Protein AF-A0A7Z7K883-F1 (afdb_monomer)

Radius of gyration: 13.22 Å; Cα contacts (8 Å, |Δi|>4): 40; chains: 1; bounding box: 40×17×29 Å

Nearest PDB structures (foldseek):
  8amv-assembly1_D  TM=1.004E+00  e=8.265E-07  Streptococcus agalactiae
  4u87-assembly1_A-2  TM=9.982E-01  e=1.540E-06  Streptococcus agalactiae
  3dkx-assembly1_A  TM=1.002E+00  e=1.743E-06  Streptococcus agalactiae
  3dky-assembly1_E  TM=9.918E-01  e=2.236E-06  Streptococcus agalactiae
  3dky-assembly1_D  TM=9.914E-01  e=2.236E-06  Streptococcus agalactiae

Organism: Streptococcus agalactiae (NCBI:txid1311)

InterPro domains:
  IPR041919 Plasmid replication protein, C-terminal domain superfamily [G3DSA:1.10.10.1480] (1-65)

pLDDT: mean 88.63, std 11.55, range [50.22, 97.0]

Mean predicted aligned error: 4.91 Å

Sequence (67 aa):
MVVSLIRAYTLQNIFDLYDFIDENGETYGLTINLVNEVISGKTGFMKLLFDGAYQRSKRGIKSRAEE

Foldseek 3Di:
DLLVCCVVVLQQDPVSSQVCCVVCVVVVVHDPVNVCVVCVVVVVVRNVSNNVSVVVVVVVVVVVVVD

Structure (mmCIF, N/CA/C/O backbone):
data_AF-A0A7Z7K883-F1
#
_entry.id   AF-A0A7Z7K883-F1
#
loop_
_atom_site.group_PDB
_atom_site.id
_atom_site.type_symbol
_atom_site.label_atom_id
_atom_site.label_alt_id
_atom_site.label_comp_id
_atom_site.label_asym_id
_atom_site.label_entity_id
_atom_site.label_seq_id
_atom_site.pdbx_PDB_ins_code
_atom_site.Cartn_x
_atom_site.Cartn_y
_atom_site.Cartn_z
_atom_site.occupancy
_atom_site.B_iso_or_equiv
_atom_site.auth_seq_id
_atom_site.auth_comp_id
_atom_site.auth_asym_id
_atom_site.auth_atom_id
_atom_site.pdbx_PDB_model_num
ATOM 1 N N . MET A 1 1 ? -5.469 -10.637 2.996 1.00 77.31 1 MET A N 1
ATOM 2 C CA . MET A 1 1 ? -5.802 -9.892 1.766 1.00 77.31 1 MET A CA 1
ATOM 3 C C . MET A 1 1 ? -4.782 -8.791 1.467 1.00 77.31 1 MET A C 1
ATOM 5 O O . MET A 1 1 ? -4.021 -8.965 0.531 1.00 77.31 1 MET A O 1
ATOM 9 N N . VAL A 1 2 ? -4.640 -7.737 2.283 1.00 85.31 2 VAL A N 1
ATOM 10 C CA . VAL A 1 2 ? -3.608 -6.692 2.039 1.00 85.31 2 VAL A CA 1
ATOM 11 C C . VAL A 1 2 ? -2.179 -7.263 2.059 1.00 85.31 2 VAL A C 1
ATOM 13 O O . VAL A 1 2 ? -1.387 -7.017 1.158 1.00 85.31 2 VAL A O 1
ATOM 16 N N . VAL A 1 3 ? -1.875 -8.137 3.024 1.00 90.19 3 VAL A N 1
ATOM 17 C CA . VAL A 1 3 ? -0.567 -8.818 3.126 1.00 90.19 3 VAL A CA 1
ATOM 18 C C . VAL A 1 3 ? -0.219 -9.630 1.875 1.00 90.19 3 VAL A C 1
ATOM 20 O O . VAL A 1 3 ? 0.930 -9.644 1.440 1.00 90.19 3 VAL A O 1
ATOM 23 N N . SER A 1 4 ? -1.200 -10.332 1.301 1.00 91.31 4 SER A N 1
ATOM 24 C CA . SER A 1 4 ? -0.986 -11.148 0.104 1.00 91.31 4 SER A CA 1
ATOM 25 C C . SER A 1 4 ? -0.706 -10.284 -1.123 1.00 91.31 4 SER A C 1
ATOM 27 O O . SER A 1 4 ? 0.156 -10.663 -1.906 1.00 91.31 4 SER A O 1
ATOM 29 N N . LEU A 1 5 ? -1.342 -9.113 -1.243 1.00 92.50 5 LEU A N 1
ATOM 30 C CA . LEU A 1 5 ? -1.062 -8.154 -2.318 1.00 92.50 5 LEU A CA 1
ATOM 31 C C . LEU A 1 5 ? 0.363 -7.600 -2.212 1.00 92.50 5 LEU A C 1
ATOM 33 O O . LEU A 1 5 ? 1.129 -7.701 -3.166 1.00 92.50 5 LEU A O 1
ATOM 37 N N . ILE A 1 6 ? 0.764 -7.142 -1.020 1.00 90.94 6 ILE A N 1
ATOM 38 C CA . ILE A 1 6 ? 2.125 -6.635 -0.774 1.00 90.94 6 ILE A CA 1
ATOM 39 C C . ILE A 1 6 ? 3.183 -7.681 -1.141 1.00 90.94 6 ILE A C 1
ATOM 41 O O . ILE A 1 6 ? 4.191 -7.359 -1.764 1.00 90.94 6 ILE A O 1
ATOM 45 N N . ARG A 1 7 ? 2.949 -8.953 -0.801 1.00 91.06 7 ARG A N 1
ATOM 46 C CA . ARG A 1 7 ? 3.881 -10.044 -1.118 1.00 91.06 7 ARG A CA 1
ATOM 47 C C . ARG A 1 7 ? 3.879 -10.446 -2.591 1.00 91.06 7 ARG A C 1
ATOM 49 O O . ARG A 1 7 ? 4.948 -10.759 -3.104 1.00 91.06 7 ARG A O 1
ATOM 56 N N . ALA A 1 8 ? 2.715 -10.498 -3.237 1.00 91.69 8 ALA A N 1
ATOM 57 C CA . ALA A 1 8 ? 2.588 -10.942 -4.625 1.00 91.69 8 ALA A CA 1
ATOM 58 C C . ALA A 1 8 ? 3.184 -9.920 -5.601 1.00 91.69 8 ALA A C 1
ATOM 60 O O . ALA A 1 8 ? 3.909 -10.301 -6.514 1.00 91.69 8 ALA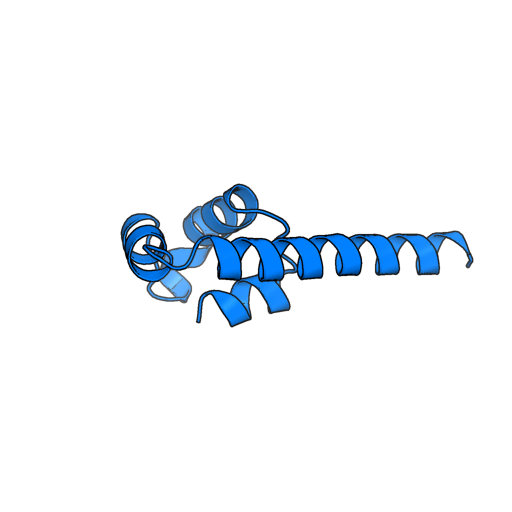 A O 1
ATOM 61 N N . TYR A 1 9 ? 2.942 -8.632 -5.350 1.00 92.94 9 TYR A N 1
ATOM 62 C CA . TYR A 1 9 ? 3.384 -7.534 -6.212 1.00 92.94 9 TYR A CA 1
ATOM 63 C C . TYR A 1 9 ? 4.651 -6.837 -5.705 1.00 92.94 9 TYR A C 1
ATOM 65 O O . TYR A 1 9 ? 5.156 -5.926 -6.347 1.00 92.94 9 TYR A O 1
ATOM 73 N N . THR A 1 10 ? 5.213 -7.296 -4.580 1.00 93.31 10 THR A N 1
ATOM 74 C CA . THR A 1 10 ? 6.416 -6.714 -3.954 1.00 93.31 10 THR A CA 1
ATOM 75 C C . THR A 1 10 ? 6.273 -5.200 -3.743 1.00 93.31 10 THR A C 1
ATOM 77 O O . THR A 1 10 ? 7.174 -4.430 -4.063 1.00 93.31 10 THR A O 1
ATOM 80 N N . LEU A 1 11 ? 5.126 -4.780 -3.204 1.00 95.44 11 LEU A N 1
ATOM 81 C CA . LEU A 1 11 ? 4.819 -3.373 -2.926 1.00 95.44 11 LEU A CA 1
ATOM 82 C C . LEU A 1 11 ? 5.708 -2.895 -1.775 1.00 95.44 11 LEU A C 1
ATOM 84 O O . LEU A 1 11 ? 5.715 -3.501 -0.702 1.00 95.44 11 LEU A O 1
ATOM 88 N N . GLN A 1 12 ? 6.506 -1.856 -1.995 1.00 95.88 12 GLN A N 1
ATOM 89 C CA . GLN A 1 12 ? 7.636 -1.530 -1.119 1.00 95.88 12 GLN A CA 1
ATOM 90 C C . GLN A 1 12 ? 7.291 -0.462 -0.089 1.00 95.88 12 GLN A C 1
ATOM 92 O O . GLN A 1 12 ? 8.067 -0.230 0.835 1.00 95.88 12 GLN A O 1
ATOM 97 N N . ASN A 1 13 ? 6.153 0.206 -0.244 1.00 95.38 13 ASN A N 1
ATOM 98 C CA . ASN A 1 13 ? 5.692 1.257 0.646 1.00 95.38 13 ASN A CA 1
ATOM 99 C C . ASN A 1 13 ? 4.170 1.466 0.502 1.00 95.38 13 ASN A C 1
ATOM 101 O O . ASN A 1 13 ? 3.495 0.773 -0.260 1.00 95.38 13 ASN A O 1
ATOM 105 N N . ILE A 1 14 ? 3.629 2.414 1.274 1.00 95.12 14 ILE A N 1
ATOM 106 C CA . ILE A 1 14 ? 2.189 2.693 1.309 1.00 95.12 14 ILE A CA 1
ATOM 107 C C . ILE A 1 14 ? 1.662 3.344 0.023 1.00 95.12 14 ILE A C 1
ATOM 109 O O . ILE A 1 14 ? 0.513 3.100 -0.325 1.00 95.12 14 ILE A O 1
ATOM 113 N N . PHE A 1 15 ? 2.485 4.115 -0.692 1.00 96.50 15 PHE A N 1
ATOM 114 C CA . PHE A 1 15 ? 2.103 4.722 -1.968 1.00 96.50 15 PHE A CA 1
ATOM 115 C C . PHE A 1 15 ? 1.939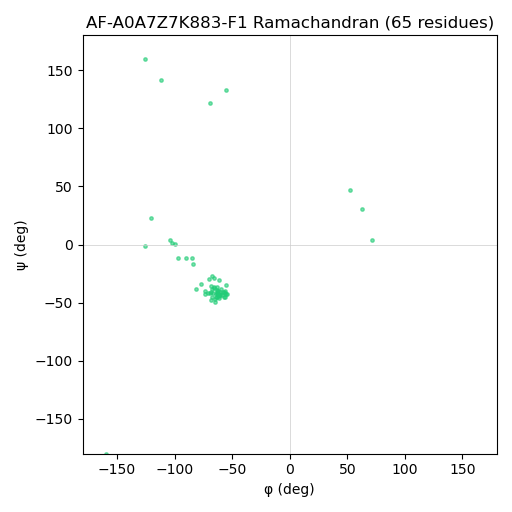 3.650 -3.040 1.00 96.50 15 PHE A C 1
ATOM 117 O O . PHE A 1 15 ? 0.871 3.577 -3.626 1.00 96.50 15 PHE A O 1
ATOM 124 N N . ASP A 1 16 ? 2.896 2.722 -3.170 1.00 96.19 16 ASP A N 1
ATOM 125 C CA . ASP A 1 16 ? 2.773 1.591 -4.105 1.00 96.19 16 ASP A CA 1
ATOM 126 C C . ASP A 1 16 ? 1.490 0.777 -3.852 1.00 96.19 16 ASP A C 1
ATOM 128 O O . ASP A 1 16 ? 0.876 0.241 -4.772 1.00 96.19 16 ASP A O 1
ATOM 132 N N . LEU A 1 17 ? 1.086 0.655 -2.580 1.00 95.12 17 LEU A N 1
ATOM 133 C CA . LEU A 1 17 ? -0.171 0.007 -2.220 1.00 95.12 17 LEU A CA 1
ATOM 134 C C . LEU A 1 17 ? -1.385 0.829 -2.642 1.00 95.12 17 LEU A C 1
ATOM 136 O O . LEU A 1 17 ? -2.346 0.237 -3.113 1.00 95.12 17 LEU A O 1
ATOM 140 N N . TYR A 1 18 ? -1.378 2.145 -2.466 1.00 95.81 18 TYR A N 1
ATOM 141 C CA . TYR A 1 18 ? -2.489 2.985 -2.906 1.00 95.81 18 TYR A CA 1
ATOM 142 C C . TYR A 1 18 ? -2.611 3.023 -4.422 1.00 95.81 18 TYR A C 1
ATOM 144 O O . TYR A 1 18 ? -3.700 2.755 -4.913 1.00 95.81 18 TYR A O 1
ATOM 152 N N . ASP A 1 19 ? -1.506 3.193 -5.142 1.00 97.00 19 ASP A N 1
ATOM 153 C CA . ASP A 1 19 ? -1.491 3.165 -6.606 1.00 97.00 19 ASP A CA 1
ATOM 154 C C . ASP A 1 19 ? -2.055 1.830 -7.126 1.00 97.00 19 ASP A C 1
ATOM 156 O O . ASP A 1 19 ? -2.944 1.800 -7.976 1.00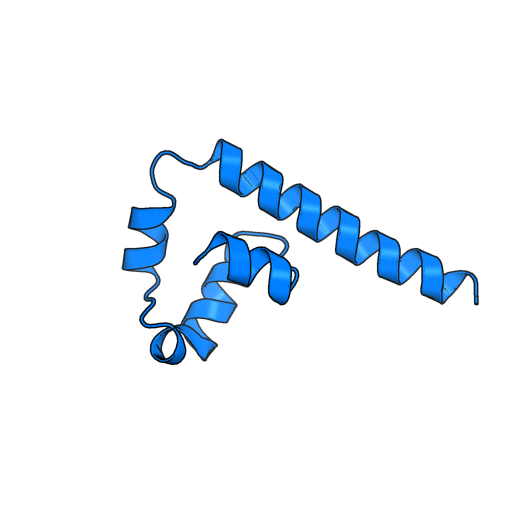 97.00 19 ASP A O 1
ATOM 160 N N . PHE A 1 20 ? -1.639 0.703 -6.530 1.00 96.12 20 PHE A N 1
ATOM 161 C CA . PHE A 1 20 ? -2.184 -0.611 -6.880 1.00 96.12 20 PHE A CA 1
ATOM 162 C C . PHE A 1 20 ? -3.701 -0.706 -6.656 1.00 96.12 20 PHE A C 1
ATOM 164 O O . PHE A 1 20 ? -4.403 -1.363 -7.426 1.00 96.12 20 PHE A O 1
ATOM 171 N N . ILE A 1 21 ? -4.205 -0.103 -5.580 1.00 95.38 21 ILE A N 1
ATOM 172 C CA . ILE A 1 21 ? -5.623 -0.145 -5.210 1.00 95.38 21 ILE A CA 1
ATOM 173 C C . ILE A 1 21 ? -6.444 0.805 -6.081 1.00 95.38 21 ILE A C 1
ATOM 175 O O . ILE A 1 21 ? -7.565 0.454 -6.431 1.00 95.38 21 ILE A O 1
ATOM 179 N N . ASP A 1 22 ? -5.899 1.944 -6.488 1.00 95.50 22 ASP A N 1
ATOM 180 C CA . ASP A 1 22 ? -6.561 2.838 -7.437 1.00 95.50 22 ASP A CA 1
ATOM 181 C C . ASP A 1 22 ? -6.692 2.182 -8.820 1.00 95.50 22 ASP A C 1
ATOM 183 O O . ASP A 1 22 ? -7.723 2.315 -9.476 1.00 95.50 22 ASP A O 1
ATOM 187 N N . GLU A 1 23 ? -5.695 1.399 -9.239 1.00 95.50 23 GLU A N 1
ATOM 188 C CA . GLU A 1 23 ? -5.720 0.703 -10.530 1.00 95.50 23 GLU A CA 1
ATOM 189 C C . GLU A 1 23 ? -6.532 -0.604 -10.516 1.00 95.50 23 GLU A C 1
ATOM 191 O O . GLU A 1 23 ? -7.194 -0.938 -11.497 1.00 95.50 23 GLU A O 1
ATOM 196 N N . ASN A 1 24 ? -6.462 -1.380 -9.428 1.00 94.19 24 ASN A N 1
ATOM 197 C CA .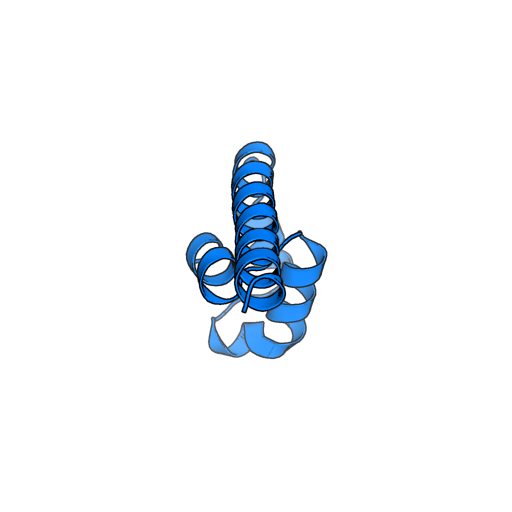 ASN A 1 24 ? -6.952 -2.766 -9.391 1.00 94.19 24 ASN A CA 1
ATOM 198 C C . ASN A 1 24 ? -7.950 -3.039 -8.258 1.00 94.19 24 ASN A C 1
ATOM 200 O O . ASN A 1 24 ? -8.436 -4.166 -8.131 1.00 94.19 24 ASN A O 1
ATOM 204 N N . GLY A 1 25 ? -8.253 -2.051 -7.414 1.00 89.50 25 GLY A N 1
ATOM 205 C CA . GLY A 1 25 ? -9.018 -2.216 -6.178 1.00 89.50 25 GLY A CA 1
ATOM 206 C C . GLY A 1 25 ? -10.385 -2.853 -6.389 1.00 89.50 25 GLY A C 1
ATOM 207 O O . GLY A 1 25 ? -10.743 -3.762 -5.641 1.00 89.50 25 GLY A O 1
ATOM 208 N N . GLU A 1 26 ? -11.095 -2.482 -7.457 1.00 92.06 26 GLU A N 1
ATOM 209 C CA . GLU A 1 26 ? -12.400 -3.063 -7.805 1.00 92.06 26 GLU A CA 1
ATOM 210 C C . GLU A 1 26 ? -12.338 -4.589 -7.975 1.00 92.06 26 GLU A C 1
ATOM 212 O O . GLU A 1 26 ? -13.191 -5.304 -7.450 1.00 92.06 26 GLU A O 1
ATOM 217 N N . THR A 1 27 ? -11.276 -5.107 -8.605 1.00 92.56 27 THR A N 1
ATOM 218 C CA . THR A 1 27 ? -11.056 -6.552 -8.818 1.00 92.56 27 THR A CA 1
ATOM 219 C C . THR A 1 27 ? -10.937 -7.319 -7.501 1.00 92.56 27 THR A C 1
ATOM 221 O O . THR A 1 27 ? -11.308 -8.490 -7.411 1.00 92.56 27 THR A O 1
ATOM 224 N N . TYR A 1 28 ? -10.426 -6.660 -6.462 1.00 88.75 28 TYR A N 1
ATOM 225 C CA . TYR A 1 28 ? -10.214 -7.246 -5.141 1.00 88.75 28 TYR A CA 1
ATOM 226 C C . TYR A 1 28 ? -11.261 -6.800 -4.110 1.00 88.75 28 TYR A C 1
ATOM 228 O O . TYR A 1 28 ? -11.147 -7.172 -2.941 1.00 88.75 28 TYR A O 1
ATOM 236 N N . GLY A 1 29 ? -12.269 -6.018 -4.515 1.00 89.81 29 GLY A N 1
ATOM 237 C CA . GLY A 1 29 ? -13.264 -5.437 -3.609 1.00 89.81 29 GLY A CA 1
ATOM 238 C C . GLY A 1 29 ? -12.658 -4.476 -2.580 1.00 89.81 29 GLY A C 1
ATOM 239 O O . GLY A 1 29 ? -13.137 -4.398 -1.449 1.00 89.81 29 GLY A O 1
ATOM 240 N N . LEU A 1 30 ? -11.571 -3.790 -2.937 1.00 92.12 30 LEU A N 1
ATOM 241 C CA . LEU A 1 30 ? -10.838 -2.873 -2.072 1.00 92.12 30 LEU A CA 1
ATOM 242 C C . LEU A 1 30 ? -10.983 -1.428 -2.544 1.00 92.12 30 LEU A C 1
ATOM 244 O O . LEU A 1 30 ? -10.924 -1.131 -3.731 1.00 92.12 30 LEU A O 1
ATOM 248 N N . THR A 1 31 ? -11.096 -0.524 -1.576 1.00 94.00 31 THR A N 1
ATOM 249 C CA . THR A 1 31 ? -11.004 0.926 -1.770 1.00 94.00 31 THR A CA 1
ATOM 250 C C . THR A 1 31 ? -9.947 1.487 -0.827 1.00 94.00 31 THR A C 1
ATOM 252 O O . THR A 1 31 ? -9.639 0.868 0.197 1.00 94.00 31 THR A O 1
ATOM 255 N N . ILE A 1 32 ? -9.421 2.678 -1.114 1.00 92.38 32 ILE A N 1
ATOM 256 C CA . ILE A 1 32 ? -8.442 3.352 -0.246 1.00 92.38 32 ILE A CA 1
ATOM 257 C C . ILE A 1 32 ? -8.963 3.501 1.191 1.00 92.38 32 ILE A C 1
ATOM 259 O O . ILE A 1 32 ? -8.248 3.214 2.150 1.00 92.38 32 ILE A O 1
ATOM 263 N N . ASN A 1 33 ? -10.236 3.869 1.355 1.00 94.12 33 ASN A N 1
ATOM 264 C CA . ASN A 1 33 ? -10.858 4.006 2.675 1.00 94.12 33 ASN A CA 1
ATOM 265 C C . ASN A 1 33 ? -10.891 2.678 3.440 1.00 94.12 33 ASN A C 1
ATOM 267 O O . ASN A 1 33 ? -10.554 2.642 4.623 1.00 94.12 33 ASN A O 1
ATOM 271 N N . LEU A 1 34 ? -11.228 1.581 2.759 1.00 91.88 34 LEU A N 1
ATOM 272 C CA . LEU A 1 34 ? -11.234 0.255 3.370 1.00 91.88 34 LEU A CA 1
ATOM 273 C C . LEU A 1 34 ? -9.814 -0.206 3.725 1.00 91.88 34 LEU A C 1
ATOM 275 O O . LEU A 1 34 ? -9.597 -0.802 4.778 1.00 91.88 34 LEU A O 1
ATOM 279 N N . VAL A 1 35 ? -8.823 0.099 2.883 1.00 91.44 35 VAL A N 1
ATOM 280 C CA . VAL A 1 35 ? -7.414 -0.182 3.185 1.00 91.44 35 VAL A CA 1
ATOM 281 C C . VAL A 1 35 ? -6.976 0.577 4.435 1.00 91.44 35 VAL A C 1
ATOM 283 O O . VAL A 1 35 ? -6.400 -0.044 5.328 1.00 91.44 35 VAL A O 1
ATOM 286 N N . ASN A 1 36 ? -7.305 1.868 4.544 1.00 92.75 36 ASN A N 1
ATOM 287 C CA . ASN A 1 36 ? -7.017 2.693 5.722 1.00 92.75 36 ASN A CA 1
ATOM 288 C C . ASN A 1 36 ? -7.607 2.099 7.005 1.00 92.75 36 ASN A C 1
ATOM 290 O O . ASN A 1 36 ? -6.917 2.005 8.020 1.00 92.75 36 ASN A O 1
ATOM 294 N N . GLU A 1 37 ? -8.857 1.643 6.955 1.00 93.00 37 GLU A N 1
ATOM 295 C CA . GLU A 1 37 ? -9.510 0.982 8.084 1.00 93.00 37 GLU A CA 1
ATOM 296 C C . GLU A 1 37 ? -8.800 -0.328 8.463 1.00 93.00 37 GLU A C 1
ATOM 298 O O . GLU A 1 37 ? -8.483 -0.564 9.632 1.00 93.00 37 GLU A O 1
ATOM 303 N N . VAL A 1 38 ? -8.461 -1.156 7.472 1.00 88.56 38 VAL A N 1
ATOM 304 C CA . VAL A 1 38 ? -7.802 -2.452 7.683 1.00 88.56 38 VAL A CA 1
ATOM 305 C C . VAL A 1 38 ? -6.415 -2.292 8.309 1.00 88.56 38 VAL A C 1
ATOM 307 O O . VAL A 1 38 ? -6.052 -3.069 9.206 1.00 88.56 38 VAL A O 1
ATOM 310 N N . ILE A 1 39 ? -5.635 -1.304 7.863 1.00 90.00 39 ILE A N 1
ATOM 311 C CA . ILE A 1 39 ? -4.276 -1.058 8.370 1.00 90.00 39 ILE A CA 1
ATOM 312 C C . ILE A 1 39 ? -4.255 -0.203 9.642 1.00 90.00 39 ILE A C 1
ATOM 314 O O . ILE A 1 39 ? -3.215 -0.135 10.306 1.00 90.00 39 ILE A O 1
ATOM 318 N N . SER A 1 40 ? -5.383 0.405 10.019 1.00 93.81 40 SER A N 1
ATOM 319 C CA . SER A 1 40 ? -5.509 1.157 11.264 1.00 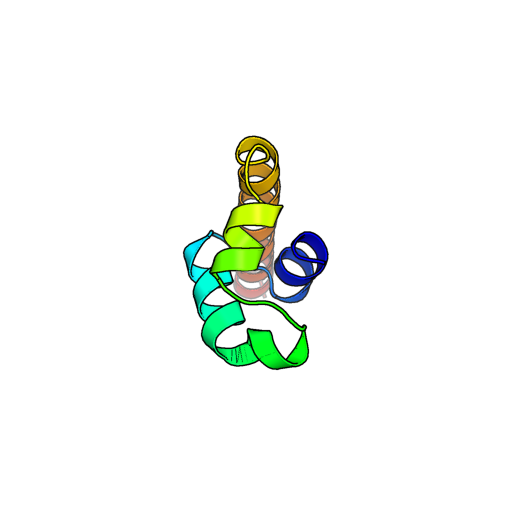93.81 40 SER A CA 1
ATOM 320 C C . SER A 1 40 ? -5.113 0.288 12.467 1.00 93.81 40 SER A C 1
ATOM 322 O O . SER A 1 40 ? -5.461 -0.897 12.570 1.00 93.81 40 SER A O 1
ATOM 324 N N . GLY A 1 41 ? -4.280 0.856 13.344 1.00 92.50 41 GLY A N 1
ATOM 325 C CA . GLY A 1 41 ? -3.686 0.163 14.492 1.00 92.50 41 GLY A CA 1
ATOM 326 C C . GLY A 1 41 ? -2.604 -0.878 14.159 1.00 92.50 41 GLY A C 1
ATOM 327 O O . GLY A 1 41 ? -2.109 -1.536 15.070 1.00 92.50 41 GLY A O 1
ATOM 328 N N . LYS A 1 42 ? -2.209 -1.047 12.886 1.00 93.94 42 LYS A N 1
ATOM 329 C CA . LYS A 1 42 ? -1.233 -2.066 12.430 1.00 93.94 42 LYS A CA 1
ATOM 330 C C . LYS A 1 42 ? -0.005 -1.467 11.739 1.00 93.94 42 LYS A C 1
ATOM 332 O O . LYS A 1 42 ? 0.681 -2.154 10.984 1.00 93.94 42 LYS A O 1
ATOM 337 N N . THR A 1 43 ? 0.306 -0.202 12.007 1.00 92.38 43 THR A N 1
ATOM 338 C CA . THR A 1 43 ? 1.405 0.539 11.360 1.00 92.38 43 THR A CA 1
ATOM 339 C C . THR A 1 43 ? 2.759 -0.166 11.488 1.00 92.38 43 THR A C 1
ATOM 341 O O . THR A 1 43 ? 3.474 -0.299 10.497 1.00 92.38 43 THR A O 1
ATOM 344 N N . GLY A 1 44 ? 3.085 -0.705 12.669 1.00 94.44 44 GLY A N 1
ATOM 345 C CA . GLY A 1 44 ? 4.318 -1.474 12.881 1.00 94.44 44 GLY A CA 1
ATOM 346 C C . GLY A 1 44 ? 4.394 -2.745 12.028 1.00 94.44 44 GLY A C 1
ATOM 347 O O . GLY A 1 44 ? 5.435 -3.048 11.451 1.00 94.44 44 GLY A O 1
ATOM 348 N N . PHE A 1 45 ? 3.275 -3.456 11.872 1.00 94.12 45 PHE A N 1
ATOM 349 C CA . PHE A 1 45 ? 3.209 -4.643 11.019 1.00 94.12 45 PHE A CA 1
ATOM 350 C C . PHE A 1 45 ? 3.347 -4.287 9.533 1.00 94.12 45 PHE A C 1
ATOM 352 O O . PHE A 1 45 ? 4.085 -4.949 8.807 1.00 94.12 45 PHE A O 1
AT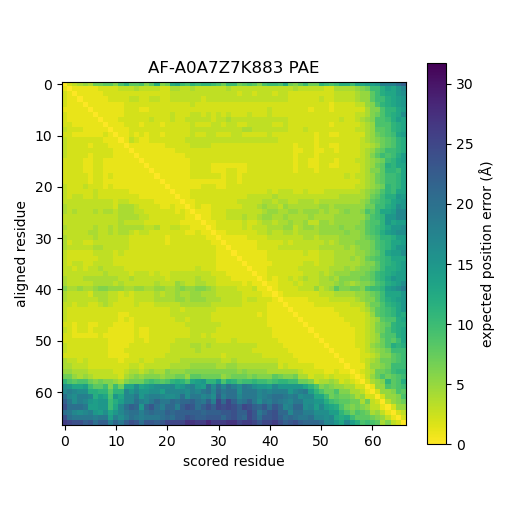OM 359 N N . MET A 1 46 ? 2.713 -3.198 9.090 1.00 95.12 46 MET A N 1
ATOM 360 C CA . MET A 1 46 ? 2.862 -2.691 7.721 1.00 95.12 46 MET A CA 1
ATOM 361 C C . MET A 1 46 ? 4.312 -2.323 7.405 1.00 95.12 46 MET A C 1
ATOM 363 O O . MET A 1 46 ? 4.814 -2.679 6.342 1.00 95.12 46 MET A O 1
ATOM 367 N N . LYS A 1 47 ? 5.018 -1.692 8.352 1.00 95.19 47 LYS A N 1
ATOM 368 C CA . LYS A 1 47 ? 6.441 -1.372 8.196 1.00 95.19 47 LYS A CA 1
ATOM 369 C C . LYS A 1 47 ? 7.290 -2.623 7.952 1.00 95.19 47 LYS A C 1
ATOM 371 O O . LYS A 1 47 ? 8.117 -2.610 7.048 1.00 95.19 47 LYS A O 1
ATOM 376 N N . LEU A 1 48 ? 7.048 -3.706 8.695 1.00 96.19 48 LEU A N 1
ATOM 377 C CA . LEU A 1 48 ? 7.759 -4.979 8.510 1.00 96.19 48 LEU A CA 1
ATOM 378 C C . LEU A 1 48 ? 7.502 -5.601 7.130 1.00 96.19 48 LEU A C 1
ATOM 380 O O . LEU A 1 48 ? 8.423 -6.139 6.516 1.00 96.19 48 LEU A O 1
ATOM 384 N N . LEU A 1 49 ? 6.265 -5.520 6.629 1.00 94.94 49 LEU A N 1
ATOM 385 C CA . LEU A 1 49 ? 5.924 -6.023 5.296 1.00 94.94 49 LEU A CA 1
ATOM 386 C C . LEU A 1 49 ? 6.645 -5.243 4.196 1.00 94.94 49 LEU A C 1
ATOM 388 O O . LEU A 1 49 ? 7.246 -5.854 3.312 1.00 94.94 49 LEU A O 1
ATOM 392 N N . PHE A 1 50 ? 6.619 -3.915 4.282 1.00 96.12 50 PHE A N 1
ATOM 393 C CA . PHE A 1 50 ? 7.289 -3.031 3.333 1.00 96.12 50 PHE A CA 1
ATOM 394 C C . PHE A 1 50 ? 8.810 -3.194 3.364 1.00 96.12 50 PHE A C 1
ATOM 396 O O . PHE A 1 50 ? 9.427 -3.329 2.309 1.00 96.12 50 PHE A O 1
ATOM 403 N N . ASP A 1 51 ? 9.414 -3.308 4.549 1.00 95.56 51 ASP A N 1
ATOM 404 C CA . ASP A 1 51 ? 10.849 -3.580 4.679 1.00 95.56 51 ASP A CA 1
ATOM 405 C C . ASP A 1 51 ? 11.236 -4.917 4.042 1.00 95.56 51 ASP A C 1
ATOM 407 O O . ASP A 1 51 ? 12.236 -5.004 3.325 1.00 95.56 51 ASP A O 1
ATOM 411 N N . GLY A 1 52 ? 10.427 -5.958 4.257 1.00 94.69 52 GLY A N 1
ATOM 412 C CA . GLY A 1 52 ? 10.628 -7.259 3.627 1.00 94.69 52 GLY A CA 1
ATOM 413 C C . GLY A 1 52 ? 10.515 -7.197 2.101 1.00 94.69 52 GLY A C 1
ATOM 414 O O . GLY A 1 52 ? 11.353 -7.768 1.399 1.00 94.69 52 GLY A O 1
ATOM 415 N N . ALA A 1 53 ? 9.515 -6.484 1.578 1.00 94.19 53 ALA A N 1
ATOM 416 C CA . ALA A 1 53 ? 9.323 -6.294 0.141 1.00 94.19 53 ALA A CA 1
ATOM 417 C C . ALA A 1 53 ? 10.487 -5.513 -0.494 1.00 94.19 53 ALA A C 1
ATOM 419 O O . ALA A 1 53 ? 11.048 -5.953 -1.498 1.00 94.19 53 ALA A O 1
ATOM 420 N N . TYR A 1 54 ? 10.923 -4.422 0.138 1.00 93.88 54 TYR A N 1
ATOM 421 C CA . TYR A 1 54 ? 12.053 -3.604 -0.304 1.00 93.88 54 TYR A CA 1
ATOM 422 C C . TYR A 1 54 ? 13.379 -4.381 -0.321 1.00 93.88 54 TYR A C 1
ATOM 424 O O . TYR A 1 54 ? 14.154 -4.316 -1.276 1.00 93.88 54 TYR A O 1
ATOM 432 N N . GLN A 1 55 ? 13.660 -5.172 0.718 1.00 92.81 55 GLN A N 1
ATOM 433 C CA . GLN A 1 55 ? 14.859 -6.018 0.737 1.00 92.81 55 GLN A CA 1
ATOM 434 C C . GLN A 1 55 ? 14.802 -7.105 -0.342 1.00 92.81 55 GLN A C 1
ATOM 436 O O . GLN A 1 55 ? 15.817 -7.420 -0.972 1.00 92.81 55 GLN A O 1
ATOM 441 N N . ARG A 1 56 ? 13.615 -7.670 -0.587 1.00 90.69 56 ARG A N 1
ATOM 442 C CA . ARG A 1 56 ? 13.412 -8.694 -1.613 1.00 90.69 56 ARG A CA 1
ATOM 443 C C . ARG A 1 56 ? 13.610 -8.140 -3.025 1.00 90.69 56 ARG A C 1
ATOM 445 O O . ARG A 1 56 ? 14.268 -8.813 -3.818 1.00 90.69 56 ARG A O 1
ATOM 452 N N . SER A 1 57 ? 13.120 -6.934 -3.322 1.00 89.00 57 SER A N 1
ATOM 453 C CA . SER A 1 57 ? 13.330 -6.290 -4.629 1.00 89.00 57 SER A CA 1
ATOM 454 C C . SER A 1 57 ? 14.818 -6.029 -4.889 1.00 89.00 57 SER A C 1
ATOM 456 O O . SER A 1 57 ? 15.333 -6.372 -5.953 1.00 89.00 57 SER A O 1
ATOM 458 N N . LYS A 1 58 ? 15.558 -5.560 -3.876 1.00 86.19 58 LYS A N 1
ATOM 459 C CA . LYS A 1 58 ? 17.016 -5.366 -3.958 1.00 86.19 58 LYS A CA 1
ATOM 460 C C . LYS A 1 58 ? 17.801 -6.655 -4.180 1.00 86.19 58 LYS A C 1
ATOM 462 O O . LYS A 1 58 ? 18.802 -6.638 -4.895 1.00 86.19 58 LYS A O 1
ATOM 467 N N . ARG A 1 59 ? 17.370 -7.775 -3.592 1.00 82.75 59 ARG A N 1
ATOM 468 C CA . ARG A 1 59 ? 18.027 -9.075 -3.803 1.00 82.75 59 ARG A CA 1
ATOM 469 C C . ARG A 1 59 ? 17.950 -9.523 -5.267 1.00 82.75 59 ARG A C 1
ATOM 471 O O . ARG A 1 59 ? 18.943 -10.028 -5.775 1.00 82.75 59 ARG A O 1
ATOM 478 N N . GLY A 1 60 ? 16.814 -9.308 -5.934 1.00 67.75 60 GLY A N 1
ATOM 479 C CA . GLY A 1 60 ? 16.648 -9.643 -7.355 1.00 67.75 60 GLY A CA 1
ATOM 480 C C . GLY A 1 60 ? 17.495 -8.783 -8.301 1.00 67.75 60 GLY A C 1
ATOM 481 O O . GLY A 1 60 ? 17.883 -9.247 -9.368 1.0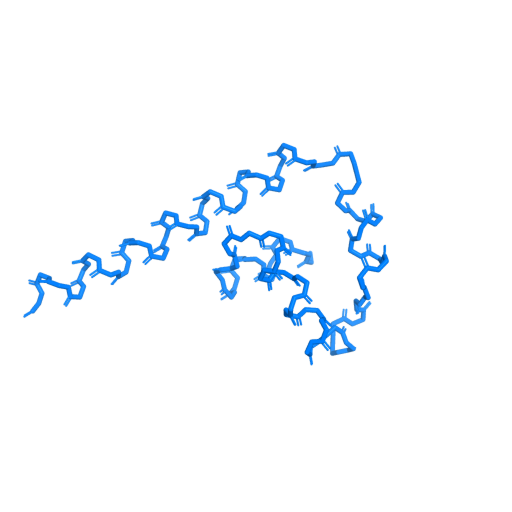0 67.75 60 GLY A O 1
ATOM 482 N N . ILE A 1 61 ? 17.828 -7.551 -7.900 1.00 62.03 61 ILE A N 1
ATOM 483 C CA . ILE A 1 61 ? 18.744 -6.676 -8.650 1.00 62.03 61 ILE A CA 1
ATOM 484 C C . ILE A 1 61 ? 20.190 -7.160 -8.502 1.00 62.03 61 ILE A C 1
ATOM 486 O O . ILE A 1 61 ? 20.910 -7.229 -9.492 1.00 62.03 61 ILE A O 1
ATOM 490 N N . LYS A 1 62 ? 20.608 -7.547 -7.287 1.00 60.91 62 LYS A N 1
ATOM 491 C CA . LYS A 1 62 ? 21.961 -8.076 -7.050 1.00 60.91 62 LYS A CA 1
ATOM 492 C C . LYS 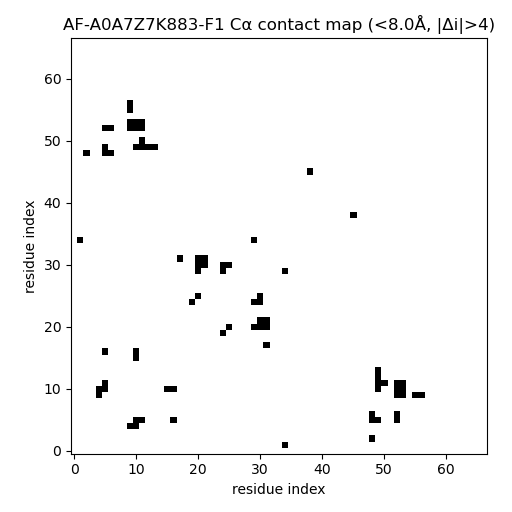A 1 62 ? 22.243 -9.356 -7.834 1.00 60.91 62 LYS A C 1
ATOM 494 O O . LYS A 1 62 ? 23.294 -9.445 -8.448 1.00 60.91 62 LYS A O 1
ATOM 499 N N . SER A 1 63 ? 21.303 -10.304 -7.871 1.00 58.44 63 SER A N 1
ATOM 500 C CA . SER A 1 63 ? 21.514 -11.559 -8.607 1.00 58.44 63 SER A CA 1
ATOM 501 C C . SER A 1 63 ? 21.628 -11.367 -10.121 1.00 58.44 63 SER A C 1
ATOM 503 O O . SER A 1 63 ? 22.299 -12.150 -10.767 1.00 58.44 63 SER A O 1
ATOM 505 N N . ARG A 1 64 ? 20.990 -10.333 -10.688 1.00 56.22 64 ARG A N 1
ATOM 506 C CA . ARG A 1 64 ? 21.063 -10.009 -12.125 1.00 56.22 64 ARG A CA 1
ATOM 507 C C . ARG A 1 64 ? 22.279 -9.173 -12.524 1.00 56.22 64 ARG A C 1
ATOM 509 O O . ARG A 1 64 ? 22.542 -9.048 -13.709 1.00 56.22 64 ARG A O 1
ATOM 516 N N . ALA A 1 65 ? 22.951 -8.538 -11.567 1.00 58.31 65 ALA A N 1
ATOM 517 C CA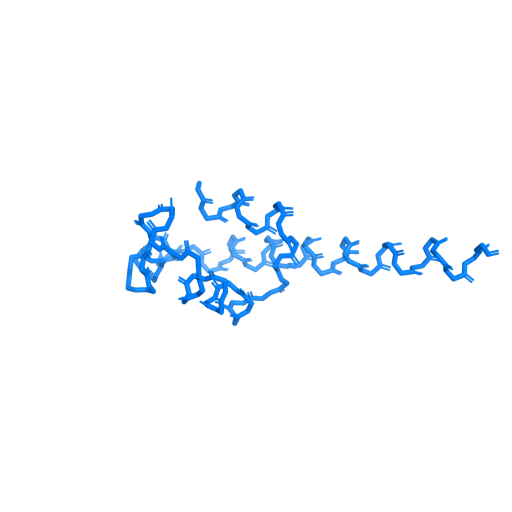 . ALA A 1 65 ? 24.156 -7.746 -11.817 1.00 58.31 65 ALA A CA 1
ATOM 518 C C . ALA A 1 65 ? 25.449 -8.577 -11.703 1.00 58.31 65 ALA A C 1
ATOM 520 O O . ALA A 1 65 ? 26.516 -8.087 -12.060 1.00 58.31 65 ALA A O 1
ATOM 521 N N . GLU A 1 66 ? 25.351 -9.800 -11.171 1.00 57.19 66 GLU A N 1
ATOM 522 C CA . GLU A 1 66 ? 26.446 -10.771 -11.025 1.00 57.19 66 GLU A CA 1
ATOM 523 C C . GLU A 1 66 ? 26.399 -11.885 -12.101 1.00 57.19 66 GLU A C 1
ATOM 525 O O . GLU A 1 66 ? 27.261 -12.764 -12.097 1.00 57.19 66 GLU A O 1
ATOM 530 N N . GLU A 1 67 ? 25.420 -11.831 -13.018 1.00 50.22 67 GLU A N 1
ATOM 531 C CA . GLU A 1 67 ? 25.318 -12.626 -14.261 1.00 50.22 67 GLU A CA 1
ATOM 532 C C . GLU A 1 67 ? 25.793 -11.801 -15.466 1.00 50.22 67 GLU A C 1
ATOM 534 O O . GLU A 1 67 ? 26.494 -12.377 -16.329 1.00 50.22 67 GLU A O 1
#

Secondary structure (DSSP, 8-state):
-HHHHHHHHT--SHHHHHHHHHHHHHHHT--HHHHHHHHTT-HHHHHHHHHHHHHHHHHHHHHHH--

Solvent-accessible surface area (backbone atoms only — not comparable to full-atom values): 3856 Å² total; per-residue (Å²): 108,71,67,56,49,34,65,74,70,45,30,48,46,72,62,54,47,48,56,50,33,75,76,45,10,76,86,72,77,43,47,72,69,58,50,51,59,69,47,55,97,37,61,72,60,52,50,54,52,17,52,51,20,43,55,52,56,52,51,59,52,54,62,63,73,78,108